Protein AF-A0A9E6AN63-F1 (afdb_monomer_lite)

Structure (mmCIF, N/CA/C/O backbone):
data_AF-A0A9E6AN63-F1
#
_entry.id   AF-A0A9E6AN63-F1
#
loop_
_atom_site.group_PDB
_atom_site.id
_atom_site.type_symbol
_atom_site.label_atom_id
_atom_site.label_alt_id
_atom_site.label_comp_id
_atom_site.label_asym_id
_atom_site.label_entity_id
_atom_site.label_seq_id
_atom_site.pdbx_PDB_ins_code
_atom_site.Cartn_x
_atom_site.Cartn_y
_atom_site.Cartn_z
_atom_site.occupancy
_atom_site.B_iso_or_equiv
_atom_site.auth_seq_id
_atom_site.auth_comp_id
_atom_site.auth_asym_id
_atom_site.auth_atom_id
_atom_site.pdbx_PDB_model_num
ATOM 1 N N . MET A 1 1 ? -11.887 -4.636 29.342 1.00 49.69 1 MET A N 1
ATOM 2 C CA . MET A 1 1 ? -10.965 -3.528 28.993 1.00 49.69 1 MET A CA 1
ATOM 3 C C . MET A 1 1 ? -11.655 -2.222 28.580 1.00 49.69 1 MET A C 1
ATOM 5 O O . MET A 1 1 ? -11.121 -1.184 28.916 1.00 49.69 1 MET A O 1
ATOM 9 N N . ILE A 1 2 ? -12.843 -2.222 27.958 1.00 54.38 2 ILE A N 1
ATOM 10 C CA . ILE A 1 2 ? -13.557 -0.979 27.554 1.00 54.38 2 ILE A CA 1
ATOM 11 C C . ILE A 1 2 ? -14.322 -0.307 28.724 1.00 54.38 2 ILE A C 1
ATOM 13 O O . ILE A 1 2 ? -14.786 0.821 28.634 1.00 54.38 2 ILE A O 1
ATOM 17 N N . LYS A 1 3 ? -14.472 -0.983 29.871 1.00 51.00 3 LYS A N 1
ATOM 18 C CA . LYS A 1 3 ? -15.278 -0.472 30.998 1.00 51.00 3 LYS A CA 1
ATOM 19 C C . LYS A 1 3 ? -14.661 0.732 31.736 1.00 51.00 3 LYS A C 1
ATOM 21 O O . LYS A 1 3 ? -15.394 1.384 32.465 1.00 51.00 3 LYS A O 1
ATOM 26 N N . GLN A 1 4 ? -13.371 1.034 31.545 1.00 54.84 4 GLN A N 1
ATOM 27 C CA . GLN A 1 4 ? -12.677 2.152 32.215 1.00 54.84 4 GLN A CA 1
ATOM 28 C C . GLN A 1 4 ? -12.440 3.381 31.319 1.00 54.84 4 GLN A C 1
ATOM 30 O O . GLN A 1 4 ? -11.740 4.309 31.707 1.00 54.84 4 GLN A O 1
ATOM 35 N N . THR A 1 5 ? -13.008 3.412 30.113 1.00 62.31 5 THR A N 1
ATOM 36 C CA . THR A 1 5 ? -12.849 4.549 29.196 1.00 62.31 5 THR A CA 1
ATOM 37 C C . THR A 1 5 ? -13.930 5.602 29.413 1.00 62.31 5 THR A C 1
ATOM 39 O O . THR A 1 5 ? -15.083 5.260 29.689 1.00 62.31 5 THR A O 1
ATOM 42 N N . THR A 1 6 ? -13.578 6.878 29.240 1.00 71.50 6 THR A N 1
ATOM 43 C CA . THR A 1 6 ? -14.525 8.001 29.318 1.00 71.50 6 THR A CA 1
ATOM 44 C C . THR A 1 6 ? -15.689 7.824 28.338 1.00 71.50 6 THR A C 1
ATOM 46 O O . THR A 1 6 ? -15.593 7.110 27.337 1.00 71.50 6 THR A O 1
ATOM 49 N N . TRP A 1 7 ? -16.817 8.479 28.613 1.00 75.19 7 TRP A N 1
ATOM 50 C CA . TRP A 1 7 ? -18.010 8.410 27.763 1.00 75.19 7 TRP A CA 1
ATOM 51 C C . TRP A 1 7 ? -17.726 8.817 26.301 1.00 75.19 7 TRP A C 1
ATOM 53 O O . TRP A 1 7 ? -18.257 8.192 25.386 1.00 75.19 7 TRP A O 1
ATOM 63 N N . LEU A 1 8 ? -16.813 9.772 26.080 1.00 70.69 8 LEU A N 1
ATOM 64 C CA . LEU A 1 8 ? -16.332 10.186 24.755 1.00 70.69 8 LEU A CA 1
ATOM 65 C C . LEU A 1 8 ? -15.678 9.034 23.981 1.00 70.69 8 LEU A C 1
ATOM 67 O O . LEU A 1 8 ? -16.012 8.782 22.826 1.00 70.69 8 LEU A O 1
ATOM 71 N N . LEU A 1 9 ? -14.781 8.289 24.629 1.00 71.25 9 LEU A N 1
ATOM 72 C CA . LEU A 1 9 ? -14.127 7.120 24.035 1.00 71.25 9 LEU A CA 1
ATOM 73 C C . LEU A 1 9 ? -15.135 6.012 23.709 1.00 71.25 9 LEU A C 1
ATOM 75 O O . LEU A 1 9 ? -15.010 5.350 22.683 1.00 71.25 9 LEU A O 1
ATOM 79 N N . ARG A 1 10 ? -16.166 5.835 24.546 1.00 74.25 10 ARG A N 1
ATOM 80 C CA . ARG A 1 10 ? -17.242 4.859 24.301 1.00 74.25 10 ARG A CA 1
ATOM 81 C C . ARG A 1 10 ? -18.068 5.224 23.066 1.00 74.25 10 ARG A C 1
ATOM 83 O O . ARG A 1 10 ? -18.366 4.332 22.279 1.00 74.25 10 ARG A O 1
ATOM 90 N N . LEU A 1 11 ? -18.373 6.508 22.858 1.00 78.19 11 LEU A N 1
ATOM 91 C CA . LEU A 1 11 ? -19.013 6.987 21.625 1.00 78.19 11 LEU A CA 1
ATOM 92 C C . LEU A 1 11 ? -18.117 6.769 20.398 1.00 78.19 11 LEU A C 1
ATOM 94 O O . LEU A 1 11 ? -18.593 6.298 19.368 1.00 78.19 11 LEU A O 1
ATOM 98 N N . GLY A 1 12 ? -16.813 7.035 20.524 1.00 75.25 12 GLY A N 1
ATOM 99 C CA . GLY A 1 12 ? -15.842 6.766 19.462 1.00 75.25 12 GLY A CA 1
ATOM 100 C C . GLY A 1 12 ? -15.783 5.284 19.072 1.00 75.25 12 GLY A C 1
ATOM 101 O O . GLY A 1 12 ? -15.867 4.951 17.890 1.00 75.25 12 GLY A O 1
ATOM 102 N N . PHE A 1 13 ? -15.702 4.379 20.053 1.00 76.81 13 PHE A N 1
ATOM 103 C CA . PHE A 1 13 ? -15.707 2.934 19.797 1.00 76.81 13 PHE A CA 1
ATOM 104 C C . PHE A 1 13 ? -17.032 2.434 19.228 1.00 76.81 13 PHE A C 1
ATOM 106 O O . PHE A 1 13 ? -17.013 1.598 18.331 1.00 76.81 13 PHE A O 1
ATOM 113 N N . TRP A 1 14 ? -18.163 2.974 19.683 1.00 80.94 14 TRP A N 1
ATOM 114 C CA . TRP A 1 14 ? -19.464 2.676 19.089 1.00 80.94 14 TRP A CA 1
ATOM 115 C C . TRP A 1 14 ? -19.528 3.089 17.609 1.00 80.94 14 TRP A C 1
ATOM 117 O O . TRP A 1 14 ? -20.011 2.324 16.778 1.00 80.94 14 TRP A O 1
ATOM 127 N N . GLY A 1 15 ? -18.978 4.252 17.246 1.00 78.75 15 GLY A N 1
ATOM 128 C CA . GLY A 1 15 ? -18.875 4.678 15.846 1.00 78.75 15 GLY A CA 1
ATOM 129 C C . GLY A 1 15 ? -18.000 3.744 14.999 1.00 78.75 15 GLY A C 1
ATOM 130 O O . GLY A 1 15 ? -18.379 3.374 13.888 1.00 78.75 15 GLY A O 1
ATOM 131 N N . LEU A 1 16 ? -16.861 3.303 15.544 1.00 72.56 16 LEU A N 1
ATOM 132 C CA . LEU A 1 16 ? -15.998 2.292 14.917 1.00 72.56 16 LEU A CA 1
ATOM 133 C C . LEU A 1 16 ? -16.733 0.961 14.713 1.00 72.56 16 LEU A C 1
ATOM 135 O O . LEU A 1 16 ? -16.660 0.385 13.632 1.00 72.56 16 LEU A O 1
ATOM 139 N N . GLU A 1 17 ? -17.477 0.501 15.717 1.00 82.00 17 GLU A N 1
ATOM 140 C CA . GLU A 1 17 ? -18.285 -0.718 15.638 1.00 82.00 17 GLU A CA 1
ATOM 141 C C . GLU A 1 17 ? -19.395 -0.600 14.586 1.00 82.00 17 GLU A C 1
ATOM 143 O O . GLU A 1 17 ? -19.612 -1.537 13.824 1.00 82.00 17 GLU A O 1
ATOM 148 N N . LYS A 1 18 ? -20.050 0.561 14.464 1.00 81.19 18 LYS A N 1
ATOM 149 C CA . LYS A 1 18 ? -21.047 0.799 13.409 1.00 81.19 18 LYS A CA 1
ATOM 150 C C . LYS A 1 18 ? -20.449 0.774 12.006 1.00 81.19 18 LYS A C 1
ATOM 152 O O . LYS A 1 18 ? -21.109 0.293 11.090 1.00 81.19 18 LYS A O 1
ATOM 157 N N . LYS A 1 19 ? -19.225 1.277 11.836 1.00 72.56 19 LYS A N 1
ATOM 158 C CA . LYS A 1 19 ? -18.563 1.353 10.528 1.00 72.56 19 LYS A CA 1
ATOM 159 C C . LYS A 1 19 ? -17.925 0.025 10.105 1.00 72.56 19 LYS A C 1
ATOM 161 O O . LYS A 1 19 ? -18.028 -0.346 8.945 1.00 72.56 19 LYS A O 1
ATOM 166 N N . PHE A 1 20 ? -17.286 -0.690 11.028 1.00 68.88 20 PHE A N 1
ATOM 167 C CA . PHE A 1 20 ? -16.508 -1.903 10.731 1.00 68.88 20 PHE A CA 1
ATOM 168 C C . PHE A 1 20 ? -17.157 -3.204 11.234 1.00 68.88 20 PHE A C 1
ATOM 170 O O . PHE A 1 20 ? -16.593 -4.282 11.066 1.00 68.88 20 PHE A O 1
ATOM 177 N N . GLY A 1 21 ? -18.307 -3.134 11.910 1.00 77.12 21 GLY A N 1
ATOM 178 C CA . GLY A 1 21 ? -18.987 -4.277 12.537 1.00 77.12 21 GLY A CA 1
ATOM 179 C C . GLY A 1 21 ? -18.302 -4.812 13.801 1.00 77.12 21 GLY A C 1
ATOM 180 O O . GLY A 1 21 ? -18.901 -5.583 14.547 1.00 77.12 21 GLY A O 1
ATOM 181 N N . LYS A 1 22 ? -17.047 -4.420 14.053 1.00 76.69 22 LYS A N 1
ATOM 182 C CA . LYS A 1 22 ? -16.257 -4.746 15.245 1.00 76.69 22 LYS A CA 1
ATOM 183 C C . LYS A 1 22 ? -15.321 -3.589 15.575 1.00 76.69 22 LYS A C 1
ATOM 185 O O . LYS A 1 22 ? -14.853 -2.877 14.690 1.00 76.69 22 LYS A O 1
ATOM 190 N N . VAL A 1 23 ? -14.990 -3.439 16.853 1.00 75.00 23 VAL A N 1
ATOM 191 C CA . VAL A 1 23 ? -13.951 -2.498 17.279 1.00 75.00 23 VAL A CA 1
ATOM 192 C C . VAL A 1 23 ? -12.572 -3.089 16.959 1.00 75.00 23 VAL A C 1
ATOM 194 O O . VAL A 1 23 ? -12.250 -4.198 17.390 1.00 75.00 23 VAL A O 1
ATOM 197 N N . LEU A 1 24 ? -11.744 -2.354 16.210 1.00 74.25 24 LEU A N 1
ATOM 198 C CA . LEU A 1 24 ? -10.372 -2.754 15.878 1.00 74.25 24 LEU A CA 1
ATOM 199 C C . LEU A 1 24 ? -9.516 -2.803 17.156 1.00 74.25 24 LEU A C 1
ATOM 201 O O . LEU A 1 24 ? -9.090 -1.780 17.687 1.00 74.25 24 LEU A O 1
ATOM 205 N N . MET A 1 25 ? -9.263 -4.005 17.669 1.00 69.38 25 MET A N 1
ATOM 206 C CA . MET A 1 25 ? -8.648 -4.207 18.988 1.00 69.38 25 MET A CA 1
ATOM 207 C C . MET A 1 25 ? -7.252 -3.579 19.169 1.00 69.38 25 MET A C 1
ATOM 209 O O . MET A 1 25 ? -7.029 -2.973 20.222 1.00 69.38 25 MET A O 1
ATOM 213 N N . PRO A 1 26 ? -6.323 -3.647 18.191 1.00 67.06 26 PRO A N 1
ATOM 214 C CA . PRO A 1 26 ? -5.045 -2.940 18.287 1.00 67.06 26 PRO A CA 1
ATOM 215 C C . PRO A 1 26 ? -5.228 -1.430 18.440 1.00 67.06 26 PRO A C 1
ATOM 217 O O . PRO A 1 26 ? -4.540 -0.809 19.243 1.00 67.06 26 PRO A O 1
ATOM 220 N N . TYR A 1 27 ? -6.223 -0.851 17.764 1.00 65.81 27 TYR A N 1
ATOM 221 C CA . TYR A 1 27 ? -6.548 0.567 17.890 1.00 65.81 27 TYR A CA 1
ATOM 222 C C . TYR A 1 27 ? -7.045 0.906 19.300 1.00 65.81 27 TYR A C 1
ATOM 224 O O . TYR A 1 27 ? -6.541 1.832 19.930 1.00 65.81 27 TYR A O 1
ATOM 232 N N . THR A 1 28 ? -7.965 0.110 19.854 1.00 64.69 28 THR A N 1
ATOM 233 C CA . THR A 1 28 ? -8.431 0.281 21.239 1.00 64.69 28 THR A CA 1
ATOM 234 C C . THR A 1 28 ? -7.289 0.188 22.241 1.00 64.69 28 THR A C 1
ATOM 236 O O . THR A 1 28 ? -7.224 0.999 23.158 1.00 64.69 28 THR A O 1
ATOM 239 N N . ARG A 1 29 ? -6.363 -0.764 22.077 1.00 65.75 29 ARG A N 1
ATOM 240 C CA . ARG A 1 29 ? -5.211 -0.893 22.977 1.00 65.75 29 ARG A CA 1
ATOM 241 C C . ARG A 1 29 ? -4.272 0.306 22.858 1.00 65.75 29 ARG A C 1
ATOM 243 O O . ARG A 1 29 ? -3.888 0.826 23.896 1.00 65.75 29 ARG A O 1
ATOM 250 N N . SER A 1 30 ? -3.952 0.769 21.651 1.00 62.84 30 SER A N 1
ATOM 251 C CA . SER A 1 30 ? -3.087 1.939 21.436 1.00 62.84 30 SER A CA 1
ATOM 252 C C . SER A 1 30 ? -3.694 3.226 22.000 1.00 62.84 30 SER A C 1
ATOM 254 O O . SER A 1 30 ? -3.005 3.996 22.668 1.00 62.84 30 SER A O 1
ATOM 256 N N . VAL A 1 31 ? -5.001 3.429 21.809 1.00 61.66 31 VAL A N 1
ATOM 257 C CA . VAL A 1 31 ? -5.734 4.583 22.349 1.00 61.66 31 VAL A CA 1
ATOM 258 C C . VAL A 1 31 ? -5.838 4.507 23.876 1.00 61.66 31 VAL A C 1
ATOM 260 O O . VAL A 1 31 ? -5.584 5.494 24.556 1.00 61.66 31 VAL A O 1
ATOM 263 N N . CYS A 1 32 ? -6.150 3.336 24.441 1.00 60.69 32 CYS A N 1
ATOM 264 C CA . CYS A 1 32 ? -6.258 3.162 25.892 1.00 60.69 32 CYS A CA 1
ATOM 265 C C . CYS A 1 32 ? -4.899 3.117 26.616 1.00 60.69 32 CYS A C 1
ATOM 267 O O . CYS A 1 32 ? -4.836 3.393 27.810 1.00 60.69 32 CYS A O 1
ATOM 269 N N . ALA A 1 33 ? -3.814 2.747 25.929 1.00 60.88 33 ALA A N 1
ATOM 270 C CA . ALA A 1 33 ? -2.464 2.734 26.496 1.00 60.88 33 ALA A CA 1
ATOM 271 C C . ALA A 1 33 ? -1.839 4.136 26.543 1.00 60.88 33 ALA A C 1
ATOM 273 O O . ALA A 1 33 ? -1.017 4.410 27.410 1.00 60.88 33 ALA A O 1
ATOM 274 N N . THR A 1 34 ? -2.247 5.032 25.642 1.00 54.03 34 THR A N 1
ATOM 275 C CA . THR A 1 34 ? -1.769 6.425 25.590 1.00 54.03 34 THR A CA 1
ATOM 276 C C . THR A 1 34 ? -2.676 7.405 26.344 1.00 54.03 34 THR A C 1
ATOM 278 O O . THR A 1 34 ? -2.274 8.532 26.625 1.00 54.03 34 THR A O 1
ATOM 281 N N . SER A 1 35 ? -3.873 6.975 26.760 1.00 51.91 35 SER A N 1
ATOM 282 C CA . SER A 1 35 ? -4.879 7.811 27.431 1.00 51.91 35 SER A CA 1
ATOM 283 C C . SER A 1 35 ? -4.585 8.190 28.892 1.00 51.91 35 SER A C 1
ATOM 285 O 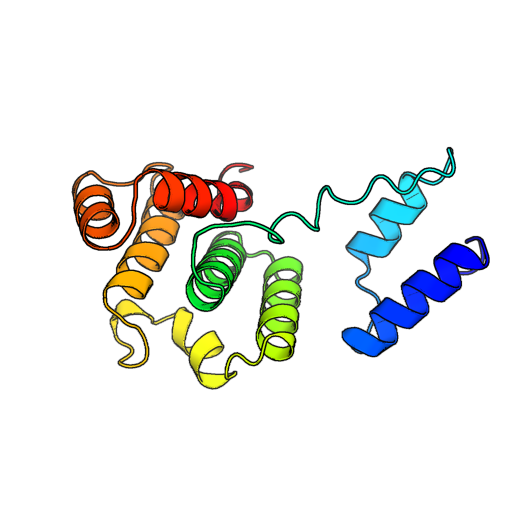O . SER A 1 35 ? -5.475 8.714 29.556 1.00 51.91 35 SER A O 1
ATOM 287 N N . GLY A 1 36 ? -3.361 8.005 29.402 1.00 49.31 36 GLY A N 1
ATOM 288 C CA . GLY A 1 36 ? -2.954 8.569 30.701 1.00 49.31 36 GLY A CA 1
ATOM 289 C C . GLY A 1 36 ? -2.962 10.108 30.742 1.00 49.31 36 GLY A C 1
ATOM 290 O O . GLY A 1 36 ? -3.005 10.686 31.820 1.00 49.31 36 GLY A O 1
ATOM 291 N N . LEU A 1 37 ? -2.968 10.772 29.577 1.00 50.81 37 LEU A N 1
ATOM 292 C CA . LEU A 1 37 ? -2.929 12.237 29.430 1.00 50.81 37 LEU A CA 1
ATOM 293 C C . LEU A 1 37 ? -4.082 12.831 28.598 1.00 50.81 37 LEU A C 1
ATOM 295 O O . LEU A 1 37 ? -4.033 13.997 28.224 1.00 50.81 37 LEU A O 1
ATOM 299 N N . GLY A 1 38 ? -5.133 12.058 28.300 1.00 45.91 38 GLY A N 1
ATOM 300 C CA . GLY A 1 38 ? -6.392 12.600 27.760 1.00 45.91 38 GLY A CA 1
ATOM 301 C C . GLY A 1 38 ? -6.350 13.251 26.367 1.00 45.91 38 GLY A C 1
ATOM 302 O O . GLY A 1 38 ? -7.383 13.728 25.907 1.00 45.91 38 GLY A O 1
ATOM 303 N N . LEU A 1 39 ? -5.215 13.248 25.664 1.00 50.81 39 LEU A N 1
ATOM 304 C CA . LEU A 1 39 ? -5.121 13.752 24.294 1.00 50.81 39 LEU A CA 1
ATOM 305 C C . LEU A 1 39 ? -5.228 12.591 23.296 1.00 50.81 39 LEU A C 1
ATOM 307 O O . LEU A 1 39 ? -4.387 11.687 23.329 1.00 50.81 39 LEU A O 1
ATOM 311 N N . PRO A 1 40 ? -6.217 12.591 22.383 1.00 45.31 40 PRO A N 1
ATOM 312 C CA . PRO A 1 40 ? -6.238 11.652 21.276 1.00 45.31 40 PRO A CA 1
ATOM 313 C C . PRO A 1 40 ? -5.079 12.005 20.348 1.00 45.31 40 PRO A C 1
ATOM 315 O O . PRO A 1 40 ? -5.182 12.883 19.497 1.00 45.31 40 PRO A O 1
ATOM 318 N N . ARG A 1 41 ? -3.945 11.320 20.493 1.00 45.00 41 ARG A N 1
ATOM 319 C CA . ARG A 1 41 ? -2.878 11.390 19.497 1.00 45.00 41 ARG A CA 1
ATOM 320 C C . ARG A 1 41 ? -3.247 10.485 18.318 1.00 45.00 41 ARG A C 1
ATOM 322 O O . ARG A 1 41 ? -2.612 9.471 18.061 1.00 45.00 41 ARG A O 1
ATOM 329 N N . ALA A 1 42 ? -4.321 10.840 17.624 1.00 41.44 42 ALA A N 1
ATOM 330 C CA . ALA A 1 42 ? -4.626 10.345 16.291 1.00 41.44 42 ALA A CA 1
ATOM 331 C C . ALA A 1 42 ? -4.918 11.576 15.424 1.00 41.44 42 ALA A C 1
ATOM 333 O O . ALA A 1 42 ? -5.873 12.301 15.694 1.00 41.44 42 ALA A O 1
ATOM 334 N N . PRO A 1 43 ? -4.033 11.841 14.451 1.00 41.56 43 PRO A N 1
ATOM 335 C CA . PRO A 1 43 ? -3.982 10.957 13.299 1.00 41.56 43 PRO A CA 1
ATOM 336 C C . PRO A 1 43 ? -2.545 10.544 12.965 1.00 41.56 43 PRO A C 1
ATOM 338 O O . PRO A 1 43 ? -1.932 11.095 12.062 1.00 41.56 43 PRO A O 1
ATOM 341 N N . LEU A 1 44 ? -2.001 9.540 13.657 1.00 44.75 44 LEU A N 1
ATOM 342 C CA . LEU A 1 44 ? -0.849 8.803 13.110 1.00 44.75 44 LEU A CA 1
ATOM 343 C C . LEU A 1 44 ? -1.282 7.550 12.326 1.00 44.75 44 LEU A C 1
ATOM 345 O O . LEU A 1 44 ? -0.465 6.910 11.682 1.00 44.75 44 LEU A O 1
ATOM 349 N N . LEU A 1 45 ? -2.579 7.222 12.339 1.00 45.12 45 LEU A N 1
ATOM 350 C CA . LEU A 1 45 ? -3.175 6.122 11.567 1.00 45.12 45 LEU A CA 1
ATOM 351 C C . LEU A 1 45 ? -4.380 6.578 10.727 1.00 45.12 45 LEU A C 1
ATOM 353 O O . LEU A 1 45 ? -5.224 5.776 10.345 1.00 45.12 45 LEU A O 1
ATOM 357 N N . TRP A 1 46 ? -4.474 7.878 10.442 1.00 46.97 46 TRP A N 1
ATOM 358 C CA . TRP A 1 46 ? -5.454 8.414 9.498 1.00 46.97 46 TRP A CA 1
ATOM 359 C C . TRP A 1 46 ? -4.805 9.520 8.662 1.00 46.97 46 TRP A C 1
ATOM 361 O O . TRP A 1 46 ? -5.101 10.702 8.806 1.00 46.97 46 TRP A O 1
ATOM 371 N N . GLY A 1 47 ? -3.848 9.119 7.830 1.00 44.28 47 GLY A N 1
ATOM 372 C CA . GLY A 1 47 ? -3.014 10.005 7.019 1.00 44.28 47 GLY A CA 1
ATOM 373 C C . GLY A 1 47 ? -3.060 9.653 5.537 1.00 44.28 47 GLY A C 1
ATOM 374 O O . GLY A 1 47 ? -2.018 9.543 4.912 1.00 44.28 47 GLY A O 1
ATOM 375 N N . ALA A 1 48 ? -4.254 9.448 4.977 1.00 50.00 48 ALA A N 1
ATOM 376 C CA . ALA A 1 48 ? -4.454 9.357 3.527 1.00 50.00 48 ALA A CA 1
ATOM 377 C C . ALA A 1 48 ? -5.508 10.363 3.025 1.00 50.00 48 ALA A C 1
ATOM 379 O O . ALA A 1 48 ? -6.046 10.216 1.929 1.00 50.00 48 ALA A O 1
ATOM 380 N N . GLN A 1 49 ? -5.843 11.390 3.816 1.00 53.16 49 GLN A N 1
ATOM 381 C CA . GLN A 1 49 ? -6.886 12.349 3.429 1.00 53.16 49 GLN A CA 1
ATOM 382 C C . GLN A 1 49 ? -6.432 13.356 2.350 1.00 53.16 49 GLN A C 1
ATOM 384 O O . GLN A 1 49 ? -7.267 14.098 1.846 1.00 53.16 49 GLN A O 1
ATOM 389 N N . SER A 1 50 ? -5.161 13.350 1.928 1.00 64.50 50 SER A N 1
ATOM 390 C CA . SER A 1 50 ? -4.679 14.224 0.846 1.00 64.50 50 SER A CA 1
ATOM 391 C C . SER A 1 50 ? -3.502 13.639 0.052 1.00 64.50 50 SER A C 1
ATOM 393 O O . SER A 1 50 ? -2.534 14.348 -0.206 1.00 64.50 50 SER A O 1
ATOM 395 N N . LEU A 1 51 ? -3.544 12.348 -0.296 1.00 82.31 51 LEU A N 1
ATOM 396 C CA . LEU A 1 51 ? -2.577 11.813 -1.266 1.00 82.31 51 LEU A CA 1
ATOM 397 C C . LEU A 1 51 ? -3.064 12.094 -2.688 1.00 82.31 51 LEU A C 1
ATOM 399 O O . LEU A 1 51 ? -4.256 11.963 -2.970 1.00 82.31 51 LEU A O 1
ATOM 403 N N . SER A 1 52 ? -2.138 12.445 -3.572 1.00 89.94 52 SER A N 1
ATOM 404 C CA . SER A 1 52 ? -2.389 12.648 -5.002 1.00 89.94 52 SER A CA 1
ATOM 405 C C . SER A 1 52 ? -2.592 11.337 -5.776 1.00 89.94 52 SER A C 1
ATOM 407 O O . SER A 1 52 ? -3.142 11.338 -6.880 1.00 89.94 52 SER A O 1
ATOM 409 N N . VAL A 1 53 ? -2.162 10.205 -5.212 1.00 91.69 53 VAL A N 1
ATOM 410 C CA . VAL A 1 53 ? -2.416 8.866 -5.763 1.00 91.69 53 VAL A CA 1
ATOM 411 C C . VAL A 1 53 ? -3.915 8.511 -5.679 1.00 91.69 53 VAL A C 1
ATOM 413 O O . VAL A 1 53 ? -4.514 8.640 -4.606 1.00 91.69 53 VAL A O 1
ATOM 416 N N . PRO A 1 54 ? -4.529 7.978 -6.758 1.00 90.94 54 PRO A N 1
ATOM 417 C CA . PRO A 1 54 ? -5.926 7.539 -6.750 1.00 90.94 54 PRO A CA 1
ATOM 418 C C . PRO A 1 54 ? -6.234 6.498 -5.665 1.00 90.94 54 PRO A C 1
ATOM 420 O O . PRO A 1 54 ? -5.455 5.568 -5.446 1.00 90.94 54 PRO A O 1
ATOM 423 N N . SER A 1 55 ? -7.413 6.594 -5.038 1.00 87.44 55 SER A N 1
ATOM 424 C CA . SER A 1 55 ? -7.826 5.717 -3.927 1.00 87.44 55 SER A CA 1
ATOM 425 C C . SER A 1 55 ? -7.685 4.226 -4.229 1.00 87.44 55 SER A C 1
ATOM 427 O O . SER A 1 55 ? -7.142 3.498 -3.401 1.00 87.44 55 SER A O 1
ATOM 429 N N . GLY A 1 56 ? -8.073 3.798 -5.434 1.00 88.75 56 GLY A N 1
ATOM 430 C CA . GLY A 1 56 ? -7.964 2.403 -5.856 1.00 88.75 56 GLY A CA 1
ATOM 431 C C . GLY A 1 56 ? -6.534 1.866 -5.837 1.00 88.75 56 GLY A C 1
ATOM 432 O O . GLY A 1 56 ? -6.313 0.757 -5.361 1.00 88.75 56 GLY A O 1
ATOM 433 N N . VAL A 1 57 ? -5.552 2.659 -6.275 1.00 92.31 57 VAL A N 1
ATOM 434 C CA . VAL A 1 57 ? -4.139 2.245 -6.266 1.00 92.31 57 VAL A CA 1
ATOM 435 C C . VAL A 1 57 ? -3.617 2.164 -4.833 1.00 92.31 57 VAL A C 1
ATOM 437 O O . VAL A 1 57 ? -2.956 1.191 -4.479 1.00 92.31 57 VAL A O 1
ATOM 440 N N . ARG A 1 58 ? -3.956 3.148 -3.987 1.00 91.12 58 ARG A N 1
ATOM 441 C CA . ARG A 1 58 ? -3.517 3.185 -2.579 1.00 91.12 58 ARG A CA 1
ATOM 442 C C . ARG A 1 58 ? -3.962 1.942 -1.821 1.00 91.12 58 ARG A C 1
ATOM 444 O O . ARG A 1 58 ? -3.139 1.266 -1.216 1.00 91.12 58 ARG A O 1
ATOM 451 N N . VAL A 1 59 ? -5.246 1.609 -1.931 1.00 90.31 59 VAL A N 1
ATOM 452 C CA . VAL A 1 59 ? -5.842 0.440 -1.277 1.00 90.31 59 VAL A CA 1
ATOM 453 C C . VAL A 1 59 ? -5.162 -0.857 -1.723 1.00 90.31 59 VAL A C 1
ATOM 455 O O . VAL A 1 59 ? -4.881 -1.724 -0.897 1.00 90.31 59 VAL A O 1
ATOM 458 N N . LEU A 1 60 ? -4.864 -0.997 -3.019 1.00 93.00 60 LEU A N 1
ATOM 459 C CA . LEU A 1 60 ? -4.171 -2.174 -3.547 1.00 93.00 60 LEU A CA 1
ATOM 460 C C . LEU A 1 60 ? -2.743 -2.296 -3.000 1.00 93.00 60 LEU A C 1
ATOM 462 O O . LEU A 1 60 ? -2.329 -3.391 -2.620 1.00 93.00 60 LEU A O 1
ATOM 466 N N . VAL A 1 61 ? -2.011 -1.183 -2.928 1.00 93.56 61 VAL A N 1
ATOM 467 C CA . VAL A 1 61 ? -0.637 -1.136 -2.407 1.00 93.56 61 VAL A CA 1
ATOM 468 C C . VAL A 1 61 ? -0.590 -1.455 -0.918 1.00 93.56 61 VAL A C 1
ATOM 470 O O . VAL A 1 61 ? 0.185 -2.318 -0.514 1.00 93.56 61 VAL A O 1
ATOM 473 N N . GLU A 1 62 ? -1.450 -0.835 -0.111 1.00 90.75 62 GLU A N 1
ATOM 474 C CA . GLU A 1 62 ? -1.539 -1.099 1.330 1.00 90.75 62 GLU A CA 1
ATOM 475 C C . GLU A 1 62 ? -1.915 -2.559 1.628 1.00 90.75 62 GLU A C 1
ATOM 477 O O . GLU A 1 62 ? -1.319 -3.207 2.497 1.00 90.75 62 GLU A O 1
ATOM 482 N N . LEU A 1 63 ? -2.877 -3.107 0.875 1.00 92.00 63 LEU A N 1
ATOM 483 C CA . LEU A 1 63 ? -3.294 -4.501 1.001 1.00 92.00 63 LEU A CA 1
ATOM 484 C C . LEU A 1 63 ? -2.153 -5.456 0.625 1.00 92.00 63 LEU A C 1
ATOM 486 O O . LEU A 1 63 ? -1.861 -6.391 1.373 1.00 92.00 63 LEU A O 1
ATOM 490 N N . ARG A 1 64 ? -1.467 -5.210 -0.499 1.00 93.69 64 ARG A N 1
ATOM 491 C CA . ARG A 1 64 ? -0.337 -6.041 -0.939 1.00 93.69 64 ARG A CA 1
ATOM 492 C C . ARG A 1 64 ? 0.830 -5.963 0.039 1.00 93.69 64 ARG A C 1
ATOM 494 O O . ARG A 1 64 ? 1.383 -7.004 0.387 1.00 93.69 64 ARG A O 1
ATOM 501 N N . ALA A 1 65 ? 1.163 -4.770 0.528 1.00 92.25 65 ALA A N 1
ATOM 502 C CA . ALA A 1 65 ? 2.204 -4.573 1.531 1.00 92.25 65 ALA A CA 1
ATOM 503 C C . ALA A 1 65 ? 1.872 -5.335 2.822 1.00 92.25 65 ALA A C 1
ATOM 505 O O . ALA A 1 65 ? 2.707 -6.067 3.349 1.00 92.25 65 ALA A O 1
ATOM 506 N N . SER A 1 66 ? 0.621 -5.268 3.281 1.00 91.88 66 SER A N 1
ATOM 507 C CA . SER A 1 66 ? 0.156 -6.012 4.459 1.00 91.88 66 SER A CA 1
ATOM 508 C C . SER A 1 66 ? 0.288 -7.528 4.300 1.00 91.88 66 SER A C 1
ATOM 510 O O . SER A 1 66 ? 0.736 -8.206 5.228 1.00 91.88 66 SER A O 1
ATOM 512 N N . ARG A 1 67 ? -0.052 -8.058 3.117 1.00 91.44 67 ARG A N 1
ATOM 513 C CA . ARG A 1 67 ? 0.094 -9.486 2.794 1.00 91.44 67 ARG A CA 1
ATOM 514 C C . ARG A 1 67 ? 1.552 -9.916 2.717 1.00 91.44 67 ARG A C 1
ATOM 516 O O . ARG A 1 67 ? 1.916 -10.940 3.290 1.00 91.44 67 ARG A O 1
ATOM 523 N N . ARG A 1 68 ? 2.407 -9.117 2.073 1.00 92.69 68 ARG A N 1
ATOM 524 C CA . ARG A 1 68 ? 3.858 -9.356 2.018 1.00 92.69 68 ARG A CA 1
ATOM 525 C C . ARG A 1 68 ? 4.490 -9.345 3.414 1.00 92.69 68 ARG A C 1
ATOM 527 O O . ARG A 1 68 ? 5.309 -10.211 3.704 1.00 92.69 68 ARG A O 1
ATOM 534 N N . ASN A 1 69 ? 4.024 -8.465 4.300 1.00 89.44 69 ASN A N 1
ATOM 535 C CA . ASN A 1 69 ? 4.424 -8.435 5.709 1.00 89.44 69 ASN A CA 1
ATOM 536 C C . ASN A 1 69 ? 3.764 -9.537 6.570 1.00 89.44 69 ASN A C 1
ATOM 538 O O . ASN A 1 69 ? 4.054 -9.664 7.756 1.00 89.44 69 ASN A O 1
ATOM 542 N N . ARG A 1 70 ? 2.841 -10.334 6.007 1.00 90.94 70 ARG A N 1
ATOM 543 C CA . ARG A 1 70 ? 2.078 -11.385 6.709 1.00 90.94 70 ARG A CA 1
ATOM 544 C C . ARG A 1 70 ? 1.327 -10.878 7.952 1.00 90.94 70 ARG A C 1
ATOM 546 O O . ARG A 1 70 ? 1.110 -11.619 8.911 1.00 90.94 70 ARG A O 1
ATOM 553 N N . CYS A 1 71 ? 0.892 -9.617 7.938 1.00 89.56 71 CYS A N 1
ATOM 554 C CA . CYS A 1 71 ? 0.114 -9.028 9.024 1.00 89.56 71 CYS A CA 1
ATOM 555 C C . CYS A 1 71 ? -1.386 -9.292 8.811 1.00 89.56 71 CYS A C 1
ATOM 557 O O . CYS A 1 71 ? -2.075 -8.490 8.182 1.00 89.56 71 CYS A O 1
ATOM 559 N N . ALA A 1 72 ? -1.915 -10.379 9.387 1.00 88.81 72 ALA A N 1
ATOM 560 C CA . ALA A 1 72 ? -3.332 -10.755 9.249 1.00 88.81 72 ALA A CA 1
ATOM 561 C C . ALA A 1 72 ? -4.306 -9.661 9.731 1.00 88.81 72 ALA A C 1
ATOM 563 O O . ALA A 1 72 ? -5.383 -9.473 9.166 1.00 88.81 72 ALA A O 1
ATOM 564 N N . PHE A 1 73 ? -3.922 -8.906 10.767 1.00 85.75 73 PHE A N 1
ATOM 565 C CA . PHE A 1 73 ? -4.707 -7.760 11.223 1.00 85.75 73 PHE A CA 1
ATOM 566 C C . PHE A 1 73 ? -4.740 -6.637 10.180 1.00 85.75 73 PHE A C 1
ATOM 568 O O . PHE A 1 73 ? -5.814 -6.128 9.871 1.00 85.75 73 PHE A O 1
ATOM 575 N N . CYS A 1 74 ? -3.574 -6.260 9.649 1.00 86.88 74 CYS A N 1
ATOM 576 C CA . CYS A 1 74 ? -3.436 -5.179 8.679 1.00 86.88 74 CYS A CA 1
ATOM 577 C C . CYS A 1 74 ? -4.186 -5.533 7.393 1.00 86.88 74 CYS A C 1
ATOM 579 O O . CYS A 1 74 ? -4.980 -4.735 6.910 1.00 86.88 74 CYS A O 1
ATOM 581 N N . GLU A 1 75 ? -4.018 -6.763 6.901 1.00 89.00 75 GLU A N 1
ATOM 582 C CA . GLU A 1 75 ? -4.753 -7.266 5.743 1.00 89.00 75 GLU A CA 1
ATOM 583 C C . GLU A 1 75 ? -6.268 -7.146 5.945 1.00 89.00 75 GLU A C 1
ATOM 585 O O . GLU A 1 75 ? -6.951 -6.549 5.115 1.00 89.00 75 GLU A O 1
ATOM 590 N N . GLY A 1 76 ? -6.793 -7.648 7.070 1.00 87.19 76 GLY A N 1
ATOM 591 C CA . GLY A 1 76 ? -8.220 -7.556 7.374 1.00 87.19 76 GLY A CA 1
ATOM 592 C C . GLY A 1 76 ? -8.715 -6.112 7.508 1.00 87.19 76 GLY A C 1
ATOM 593 O O . GLY A 1 76 ? -9.810 -5.791 7.049 1.00 87.19 76 GLY A O 1
ATOM 594 N N . ALA A 1 77 ? -7.909 -5.225 8.097 1.00 85.19 77 ALA A N 1
ATOM 595 C CA . ALA A 1 77 ? -8.246 -3.814 8.245 1.00 85.19 77 ALA A CA 1
ATOM 596 C C . ALA A 1 77 ? -8.281 -3.083 6.891 1.00 85.19 77 ALA A C 1
ATOM 598 O O . ALA A 1 77 ? -9.284 -2.439 6.587 1.00 85.19 77 ALA A O 1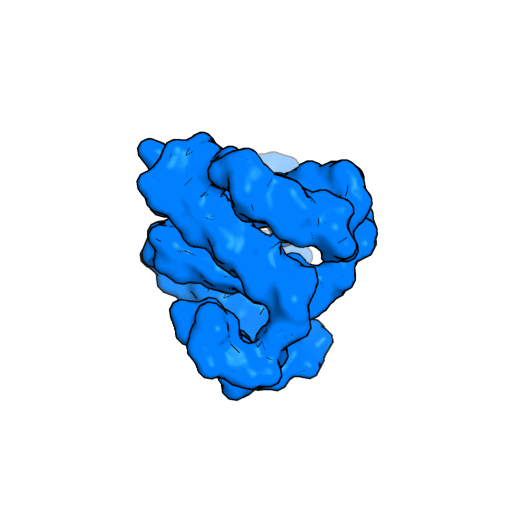
ATOM 599 N N . HIS A 1 78 ? -7.243 -3.219 6.059 1.00 87.31 78 HIS A N 1
ATOM 600 C CA . HIS A 1 78 ? -7.200 -2.605 4.727 1.00 87.31 78 HIS A CA 1
ATOM 601 C C . HIS A 1 78 ? -8.271 -3.188 3.800 1.00 87.31 78 HIS A C 1
ATOM 603 O O . HIS A 1 78 ? -8.891 -2.441 3.048 1.00 87.31 78 HIS A O 1
ATOM 609 N N . HIS A 1 79 ? -8.567 -4.490 3.893 1.00 89.00 79 HIS A N 1
ATOM 610 C CA . HIS A 1 79 ? -9.670 -5.107 3.149 1.00 89.00 79 HIS A CA 1
ATOM 611 C C . HIS A 1 79 ? -11.032 -4.535 3.565 1.00 89.00 79 HIS A C 1
ATOM 613 O O . HIS A 1 79 ? -11.823 -4.147 2.709 1.00 89.00 79 HIS A O 1
ATOM 619 N N . ALA A 1 80 ? -11.288 -4.384 4.867 1.00 85.50 80 ALA A N 1
ATOM 620 C CA . ALA A 1 80 ? -12.528 -3.779 5.349 1.00 85.50 80 ALA A CA 1
ATOM 621 C C . ALA A 1 80 ? -12.671 -2.310 4.913 1.00 85.50 80 ALA A C 1
ATOM 623 O O . ALA A 1 80 ? -13.752 -1.902 4.490 1.00 85.50 80 ALA A O 1
ATOM 624 N N . VAL A 1 81 ? -11.589 -1.524 4.972 1.00 83.38 81 VAL A N 1
ATOM 625 C CA . VAL A 1 81 ? -11.573 -0.139 4.465 1.00 83.38 81 VAL A CA 1
ATOM 626 C C . VAL A 1 81 ? -11.862 -0.107 2.964 1.00 83.38 81 VAL A C 1
ATOM 628 O O . VAL A 1 81 ? -12.715 0.659 2.531 1.00 83.38 81 VAL A O 1
ATOM 631 N N . ALA A 1 82 ? -11.240 -0.992 2.184 1.00 87.00 82 ALA A N 1
ATOM 632 C CA . ALA A 1 82 ? -11.454 -1.083 0.744 1.00 87.00 82 ALA A CA 1
ATOM 633 C C . ALA A 1 82 ? -12.926 -1.312 0.369 1.00 87.00 82 ALA A C 1
ATOM 635 O O . ALA A 1 82 ? -13.439 -0.690 -0.561 1.00 87.00 82 ALA A O 1
ATOM 636 N N . LEU A 1 83 ? -13.610 -2.200 1.098 1.00 87.62 83 LEU A N 1
ATOM 637 C CA . LEU A 1 83 ? -15.032 -2.474 0.886 1.00 87.62 83 LEU A CA 1
ATOM 638 C C . LEU A 1 83 ? -15.904 -1.262 1.232 1.00 87.62 83 LEU A C 1
ATOM 640 O O . LEU A 1 83 ? -16.858 -0.972 0.513 1.00 87.62 83 LEU A O 1
ATOM 644 N N . LEU A 1 84 ? -15.571 -0.545 2.309 1.00 83.06 84 LEU A N 1
ATOM 645 C CA . LEU A 1 84 ? -16.278 0.673 2.713 1.00 83.06 84 LEU A CA 1
ATOM 646 C C . LEU A 1 84 ? -16.095 1.818 1.708 1.00 83.06 84 LEU A C 1
ATOM 648 O O . LEU A 1 84 ? -17.018 2.607 1.525 1.00 83.06 84 LEU A O 1
ATOM 652 N N . ASP A 1 85 ? -14.949 1.864 1.029 1.00 81.06 85 ASP A N 1
ATOM 653 C CA . ASP A 1 85 ? -14.652 2.818 -0.046 1.00 81.06 85 ASP A CA 1
ATOM 654 C C . ASP A 1 85 ? -15.253 2.396 -1.408 1.00 81.06 85 ASP A C 1
ATOM 656 O O . ASP A 1 85 ? -15.066 3.075 -2.418 1.00 81.06 85 ASP A O 1
ATOM 660 N N . GLY A 1 86 ? -16.007 1.289 -1.454 1.00 85.00 86 GLY A N 1
ATOM 661 C CA . GLY A 1 86 ? -16.738 0.836 -2.641 1.00 85.00 86 GLY A CA 1
ATOM 662 C C . GLY A 1 86 ? -15.926 -0.025 -3.614 1.00 85.00 86 GLY A C 1
ATOM 663 O O . GLY A 1 86 ? -16.372 -0.274 -4.736 1.00 85.00 86 GLY A O 1
ATOM 664 N N . HIS A 1 87 ? -14.747 -0.514 -3.220 1.00 85.69 87 HIS A N 1
ATOM 665 C CA . HIS A 1 87 ? -13.971 -1.433 -4.051 1.00 85.69 87 HIS A CA 1
ATOM 666 C C . HIS A 1 87 ? -14.557 -2.853 -4.019 1.00 85.69 87 HIS A C 1
ATOM 668 O O . HIS A 1 87 ? -14.899 -3.395 -2.970 1.00 85.69 87 HIS A O 1
ATOM 674 N N . ALA A 1 88 ? -14.653 -3.495 -5.186 1.00 83.44 88 ALA A N 1
ATOM 675 C CA . ALA A 1 88 ? -15.256 -4.820 -5.311 1.00 83.44 88 ALA A CA 1
ATOM 676 C C . ALA A 1 88 ? -14.376 -5.933 -4.706 1.00 83.44 88 ALA A C 1
ATOM 678 O O . ALA A 1 88 ? -13.202 -6.065 -5.053 1.00 83.44 88 ALA A O 1
ATOM 679 N N . ASN A 1 89 ? -14.969 -6.809 -3.886 1.00 79.12 89 ASN A N 1
ATOM 680 C CA . ASN A 1 89 ? -14.259 -7.913 -3.223 1.00 79.12 89 ASN A CA 1
ATOM 681 C C . ASN A 1 89 ? -13.480 -8.843 -4.188 1.00 79.12 89 ASN A C 1
ATOM 683 O O . ASN A 1 89 ? -12.305 -9.102 -3.928 1.00 79.12 89 ASN A O 1
ATOM 687 N N . PRO A 1 90 ? -14.030 -9.280 -5.345 1.00 80.81 90 PRO A N 1
ATOM 688 C CA . PRO A 1 90 ? -13.288 -10.145 -6.270 1.00 80.81 90 PRO A CA 1
ATOM 689 C C . PRO A 1 90 ? -11.974 -9.528 -6.768 1.00 80.81 90 PRO A C 1
ATOM 691 O O . PRO A 1 90 ? -10.992 -10.236 -6.975 1.00 80.81 90 PRO A O 1
ATOM 694 N N . ARG A 1 91 ? -11.9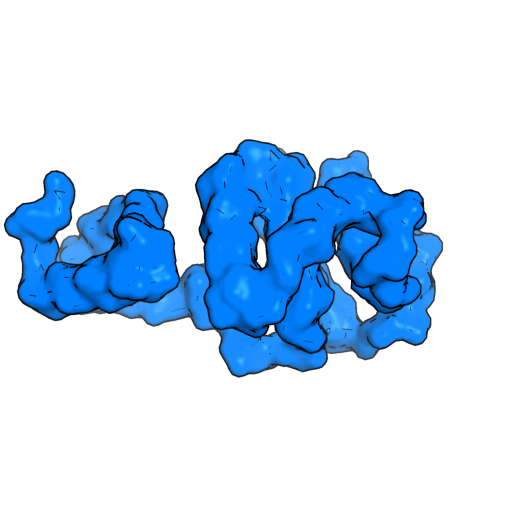29 -8.197 -6.905 1.00 85.06 91 ARG A N 1
ATOM 695 C CA . ARG A 1 91 ? -10.726 -7.455 -7.298 1.00 85.06 91 ARG A CA 1
ATOM 696 C C . ARG A 1 91 ? -9.659 -7.475 -6.200 1.00 85.06 91 ARG A C 1
ATOM 698 O O . ARG A 1 91 ? -8.483 -7.643 -6.501 1.00 85.06 91 ARG A O 1
ATOM 705 N N . LEU A 1 92 ? -10.069 -7.343 -4.937 1.00 86.38 92 LEU A N 1
ATOM 706 C CA . LEU A 1 92 ? -9.180 -7.381 -3.767 1.00 86.38 92 LEU A CA 1
ATOM 707 C C . LEU A 1 92 ? -8.623 -8.785 -3.496 1.00 86.38 92 LEU A C 1
ATOM 709 O O . LEU A 1 92 ? -7.521 -8.932 -2.974 1.00 86.38 92 LEU A O 1
ATOM 713 N N . VAL A 1 93 ? -9.374 -9.830 -3.845 1.00 85.44 93 VAL A N 1
ATOM 714 C CA . VAL A 1 93 ? -8.888 -11.217 -3.788 1.00 85.44 93 VAL A CA 1
ATOM 715 C C . VAL A 1 93 ? -7.909 -11.484 -4.932 1.00 85.44 93 VAL A C 1
ATOM 717 O O . VAL A 1 93 ? -6.848 -12.063 -4.722 1.00 85.44 93 VAL A O 1
ATOM 720 N N . ALA A 1 94 ? -8.214 -11.002 -6.140 1.00 86.50 94 ALA A N 1
ATOM 721 C CA . ALA A 1 94 ? -7.357 -11.194 -7.308 1.00 86.50 94 ALA A CA 1
ATOM 722 C C . ALA A 1 94 ? -5.997 -10.476 -7.216 1.00 86.50 94 ALA A C 1
ATOM 724 O O . ALA A 1 94 ? -5.111 -10.776 -8.015 1.00 86.50 94 ALA A O 1
ATOM 725 N N . SER A 1 95 ? -5.811 -9.545 -6.271 1.00 86.44 95 SER A N 1
ATOM 726 C CA . SER A 1 95 ? -4.567 -8.775 -6.145 1.00 86.44 95 SER A CA 1
ATOM 727 C C . SER A 1 95 ? -3.362 -9.610 -5.719 1.00 86.44 95 SER A C 1
ATOM 729 O O . SER A 1 95 ? -2.239 -9.152 -5.896 1.00 86.44 95 SER A O 1
ATOM 731 N N . ASP A 1 96 ? -3.546 -10.842 -5.233 1.00 85.88 96 ASP A N 1
ATOM 732 C CA . ASP A 1 96 ? -2.414 -11.748 -4.997 1.00 85.88 96 ASP A CA 1
ATOM 733 C C . ASP A 1 96 ? -1.793 -12.285 -6.279 1.00 85.88 96 ASP A C 1
ATOM 735 O O . ASP A 1 96 ? -0.581 -12.488 -6.337 1.00 85.88 96 ASP A O 1
ATOM 739 N N . ASN A 1 97 ? -2.624 -12.430 -7.309 1.00 88.94 97 ASN A N 1
ATOM 740 C CA . ASN A 1 97 ? -2.257 -12.903 -8.636 1.00 88.94 97 ASN A CA 1
ATOM 741 C C . ASN A 1 97 ? -2.368 -11.755 -9.649 1.00 88.94 97 ASN A C 1
ATOM 743 O O . ASN A 1 97 ? -2.844 -11.942 -10.771 1.00 88.94 97 ASN A O 1
ATOM 747 N N . TYR A 1 98 ? -1.983 -10.540 -9.243 1.00 91.25 98 TYR A N 1
ATOM 748 C CA . TYR A 1 98 ? -2.159 -9.344 -10.067 1.00 91.25 98 TYR A CA 1
ATOM 749 C C . TYR A 1 98 ? -1.449 -9.433 -11.418 1.00 91.25 98 TYR A C 1
ATOM 751 O O . TYR A 1 98 ? -1.923 -8.839 -12.380 1.00 91.25 98 TYR A O 1
ATOM 759 N N . ASP A 1 99 ? -0.352 -10.186 -11.502 1.00 87.44 99 ASP A N 1
ATOM 760 C CA . ASP A 1 99 ? 0.425 -10.357 -12.728 1.00 87.44 99 ASP A CA 1
ATOM 761 C C . ASP A 1 99 ? -0.381 -11.087 -13.818 1.00 87.44 99 ASP A C 1
ATOM 763 O O . ASP A 1 99 ? -0.459 -10.631 -14.956 1.00 87.44 99 ASP A O 1
ATOM 767 N N . SER A 1 100 ? -1.108 -12.149 -13.452 1.00 86.56 100 SER A N 1
ATOM 768 C CA . SER A 1 100 ? -1.910 -12.960 -14.382 1.00 86.56 100 SER A CA 1
ATOM 769 C C . SER A 1 100 ? -3.379 -12.531 -14.492 1.00 86.56 100 SER A C 1
ATOM 771 O O . SER A 1 100 ? -4.097 -12.952 -15.400 1.00 86.56 100 SER A O 1
ATOM 773 N N . SER A 1 101 ? -3.858 -11.685 -13.581 1.00 87.69 101 SER A N 1
ATOM 774 C CA . SER A 1 101 ? -5.249 -11.229 -13.550 1.00 87.69 101 SER A CA 1
ATOM 775 C C . SER A 1 101 ? -5.525 -10.153 -14.599 1.00 87.69 101 SER A C 1
ATOM 777 O O . SER A 1 101 ? -4.771 -9.198 -14.728 1.00 87.69 101 SER A O 1
ATOM 779 N N . ARG A 1 102 ? -6.660 -10.212 -15.304 1.00 85.06 102 ARG A N 1
ATOM 780 C CA . ARG A 1 102 ? -7.100 -9.148 -16.236 1.00 85.06 102 ARG A CA 1
ATOM 781 C C . ARG A 1 102 ? -7.717 -7.918 -15.553 1.00 85.06 102 ARG A C 1
ATOM 783 O O . ARG A 1 102 ? -8.102 -6.982 -16.235 1.00 85.06 102 ARG A O 1
ATOM 790 N N . HIS A 1 103 ? -7.856 -7.932 -14.227 1.00 85.12 103 HIS A N 1
ATOM 791 C CA . HIS A 1 103 ? -8.594 -6.909 -13.471 1.00 85.12 103 HIS A CA 1
ATOM 792 C C . HIS A 1 103 ? -7.777 -5.660 -13.106 1.00 85.12 103 HIS A C 1
ATOM 794 O O . HIS A 1 103 ? -8.306 -4.786 -12.419 1.00 85.12 103 HIS A O 1
ATOM 800 N N . PHE A 1 104 ? -6.505 -5.602 -13.508 1.00 90.88 104 PHE A N 1
ATOM 801 C CA . PHE A 1 104 ? -5.582 -4.537 -13.123 1.00 90.88 104 PHE A CA 1
ATOM 802 C C . PHE A 1 104 ? -5.074 -3.770 -14.334 1.00 90.88 104 PHE A C 1
ATOM 804 O O . PHE A 1 104 ? -4.603 -4.361 -15.310 1.00 90.88 104 PHE A O 1
ATOM 811 N N . GLU A 1 105 ? -5.111 -2.451 -14.234 1.00 92.75 105 GLU A N 1
ATOM 812 C CA . GLU A 1 105 ? -4.513 -1.581 -15.239 1.00 92.75 105 GLU A CA 1
ATOM 813 C C . GLU A 1 105 ? -2.976 -1.644 -15.176 1.00 92.75 105 GLU A C 1
ATOM 815 O O . GLU A 1 105 ? -2.413 -1.980 -14.127 1.00 92.75 105 GLU A O 1
ATOM 820 N N . PRO A 1 106 ? -2.255 -1.305 -16.262 1.00 94.00 106 PRO A N 1
ATOM 821 C CA . PRO A 1 106 ? -0.789 -1.301 -16.268 1.00 94.00 106 PRO A CA 1
ATOM 822 C C . PRO A 1 106 ? -0.167 -0.490 -15.118 1.00 94.00 106 PRO A C 1
ATOM 824 O O . PRO A 1 106 ? 0.776 -0.953 -14.475 1.00 94.00 106 PRO A O 1
ATOM 827 N N . ALA A 1 107 ? -0.758 0.663 -14.787 1.00 94.81 107 ALA A N 1
ATOM 828 C CA . ALA A 1 107 ? -0.338 1.499 -13.662 1.00 94.81 107 ALA A CA 1
ATOM 829 C C . ALA A 1 107 ? -0.463 0.778 -12.307 1.00 94.81 107 ALA A C 1
ATOM 831 O O . ALA A 1 107 ? 0.428 0.852 -11.463 1.00 94.81 107 ALA A O 1
ATOM 832 N N . GLU A 1 108 ? -1.546 0.028 -12.103 1.00 94.88 108 GLU A N 1
ATOM 833 C CA . GLU A 1 108 ? -1.796 -0.717 -10.864 1.00 94.88 108 GLU A CA 1
ATOM 834 C C . GLU A 1 108 ? -0.822 -1.881 -10.713 1.00 94.88 108 GLU A C 1
ATOM 836 O O . GLU A 1 108 ? -0.286 -2.105 -9.629 1.00 94.88 108 GLU A O 1
ATOM 841 N N . ARG A 1 109 ? -0.529 -2.584 -11.812 1.00 94.94 109 ARG A N 1
ATOM 842 C CA . ARG A 1 109 ? 0.493 -3.640 -11.827 1.00 94.94 109 ARG A CA 1
ATOM 843 C C . ARG A 1 109 ? 1.877 -3.081 -11.537 1.00 94.94 109 ARG A C 1
ATOM 845 O O . ARG A 1 109 ? 2.624 -3.707 -10.795 1.00 94.94 109 ARG A O 1
ATOM 852 N N . ALA A 1 110 ? 2.217 -1.910 -12.080 1.00 95.75 110 ALA A N 1
ATOM 853 C CA . ALA A 1 110 ? 3.486 -1.251 -11.787 1.00 95.75 110 ALA A CA 1
ATOM 854 C C . ALA A 1 110 ? 3.612 -0.918 -10.290 1.00 95.75 110 ALA A C 1
ATOM 856 O O . ALA A 1 110 ? 4.647 -1.205 -9.688 1.00 95.75 110 ALA A O 1
ATOM 857 N N . ALA A 1 111 ? 2.545 -0.396 -9.677 1.00 96.06 111 ALA A N 1
ATOM 858 C CA . ALA A 1 111 ? 2.498 -0.122 -8.242 1.00 96.06 111 ALA A CA 1
ATOM 859 C C . ALA A 1 111 ? 2.608 -1.401 -7.392 1.00 96.06 111 ALA A C 1
ATOM 861 O O . ALA A 1 111 ? 3.370 -1.432 -6.433 1.00 96.06 111 ALA A O 1
ATOM 862 N N . LEU A 1 112 ? 1.912 -2.482 -7.752 1.00 94.94 112 LEU A N 1
ATOM 863 C CA . LEU A 1 112 ? 1.992 -3.761 -7.032 1.00 94.94 112 LEU A CA 1
ATOM 864 C C . LEU A 1 112 ? 3.362 -4.440 -7.183 1.00 94.94 112 LEU A C 1
ATOM 866 O O . LEU A 1 112 ? 3.901 -4.962 -6.208 1.00 94.94 112 LEU A O 1
ATOM 870 N N . ALA A 1 113 ? 3.964 -4.367 -8.370 1.00 94.38 113 ALA A N 1
ATOM 871 C CA . ALA A 1 113 ? 5.315 -4.865 -8.613 1.00 94.38 113 ALA A CA 1
ATOM 872 C C . ALA A 1 113 ? 6.369 -4.101 -7.800 1.00 94.38 113 ALA A C 1
ATOM 874 O O . ALA A 1 113 ? 7.325 -4.706 -7.325 1.00 94.38 113 ALA A O 1
ATOM 875 N N . MET A 1 114 ? 6.184 -2.792 -7.590 1.00 95.19 114 MET A N 1
ATOM 876 C CA . MET A 1 114 ? 7.033 -2.003 -6.691 1.00 95.19 114 MET A CA 1
ATOM 877 C C . MET A 1 114 ? 7.024 -2.565 -5.268 1.00 95.19 114 MET A C 1
ATOM 879 O O . MET A 1 114 ? 8.081 -2.713 -4.660 1.00 95.19 114 MET A O 1
ATOM 883 N N . VAL A 1 115 ? 5.835 -2.884 -4.746 1.00 94.94 115 VAL A N 1
ATOM 884 C CA . VAL A 1 115 ? 5.674 -3.456 -3.402 1.00 94.94 115 VAL A CA 1
ATOM 885 C C . VAL A 1 115 ? 6.428 -4.777 -3.292 1.00 94.94 115 VAL A C 1
ATOM 887 O O . VAL A 1 115 ? 7.129 -5.002 -2.308 1.00 94.94 115 VAL A O 1
ATOM 890 N N . ASP A 1 116 ? 6.316 -5.636 -4.305 1.00 93.12 116 ASP A N 1
ATOM 891 C CA . ASP A 1 116 ? 7.023 -6.915 -4.329 1.00 93.12 116 ASP A CA 1
ATOM 892 C C . ASP A 1 116 ? 8.544 -6.744 -4.456 1.00 93.12 116 ASP A C 1
ATOM 894 O O . ASP A 1 116 ? 9.287 -7.493 -3.824 1.00 93.12 116 ASP A O 1
ATOM 898 N N . ASP A 1 117 ? 9.027 -5.767 -5.225 1.00 93.69 117 ASP A N 1
ATOM 899 C CA . ASP A 1 117 ? 10.456 -5.447 -5.321 1.00 93.69 117 ASP A CA 1
ATOM 900 C C . ASP A 1 117 ? 11.016 -5.022 -3.955 1.00 93.69 117 ASP A C 1
ATOM 902 O O . ASP A 1 117 ? 11.998 -5.606 -3.487 1.00 93.69 117 ASP A O 1
ATOM 906 N N . ILE A 1 118 ? 10.348 -4.073 -3.285 1.00 92.81 118 ILE A N 1
ATOM 907 C CA . ILE A 1 118 ? 10.720 -3.611 -1.941 1.00 92.81 118 ILE A CA 1
ATOM 908 C C . ILE A 1 118 ? 10.701 -4.789 -0.967 1.00 92.81 118 ILE A C 1
ATOM 910 O O . ILE A 1 118 ? 11.700 -5.048 -0.310 1.00 92.81 118 ILE A O 1
ATOM 914 N N . ALA A 1 119 ? 9.620 -5.570 -0.941 1.00 91.44 119 ALA A N 1
ATOM 915 C CA . ALA A 1 119 ? 9.467 -6.687 -0.012 1.00 91.44 119 ALA A CA 1
ATOM 916 C C . ALA A 1 119 ? 10.431 -7.866 -0.249 1.00 91.44 119 ALA A C 1
ATOM 918 O O . ALA A 1 119 ? 10.471 -8.779 0.573 1.00 91.44 119 ALA A O 1
ATOM 919 N N . ASN A 1 120 ? 11.112 -7.940 -1.395 1.00 91.00 120 ASN A N 1
ATOM 920 C CA . ASN A 1 120 ? 12.055 -9.020 -1.704 1.00 91.00 120 ASN A CA 1
ATOM 921 C C . ASN A 1 120 ? 13.521 -8.574 -1.655 1.00 91.00 120 ASN A C 1
ATOM 923 O O . ASN A 1 120 ? 14.405 -9.425 -1.577 1.00 91.00 120 ASN A O 1
ATOM 927 N N . ARG A 1 121 ? 13.796 -7.279 -1.836 1.00 89.25 121 ARG A N 1
ATOM 928 C CA . ARG A 1 121 ? 15.151 -6.772 -2.108 1.00 89.25 121 ARG A CA 1
ATOM 929 C C . ARG A 1 121 ? 15.511 -5.524 -1.309 1.00 89.25 121 ARG A C 1
ATOM 931 O O . ARG A 1 121 ? 16.604 -5.005 -1.526 1.00 89.25 121 ARG A O 1
ATOM 938 N N . ASP A 1 122 ? 14.580 -4.999 -0.517 1.00 88.38 122 ASP A N 1
ATOM 939 C CA . ASP A 1 122 ? 14.676 -3.719 0.196 1.00 88.38 122 ASP A CA 1
ATOM 940 C C . ASP A 1 122 ? 15.008 -2.531 -0.723 1.00 88.38 122 ASP A C 1
ATOM 942 O O . ASP A 1 122 ? 15.555 -1.509 -0.312 1.00 88.38 122 ASP A O 1
ATOM 946 N N . ARG A 1 123 ? 14.694 -2.667 -2.016 1.00 90.12 123 ARG A N 1
ATOM 947 C CA . ARG A 1 123 ? 14.933 -1.649 -3.042 1.00 90.12 123 ARG A CA 1
ATOM 948 C C . ARG A 1 123 ? 13.985 -1.820 -4.214 1.00 90.12 123 ARG A C 1
ATOM 950 O O . ARG A 1 123 ? 13.619 -2.936 -4.576 1.00 90.12 123 ARG A O 1
ATOM 957 N N . ILE A 1 124 ? 13.693 -0.709 -4.878 1.00 92.06 124 ILE A N 1
ATOM 958 C CA . ILE A 1 124 ? 12.993 -0.697 -6.162 1.00 92.06 124 ILE A CA 1
ATOM 959 C C . ILE A 1 124 ? 14.033 -0.913 -7.264 1.00 92.06 124 ILE A C 1
ATOM 961 O O . ILE A 1 124 ? 15.045 -0.211 -7.311 1.00 92.06 124 ILE A O 1
ATOM 965 N N . SER A 1 125 ? 13.824 -1.889 -8.151 1.00 91.94 125 SER A N 1
ATOM 966 C CA . SER A 1 125 ? 14.716 -2.061 -9.302 1.00 91.94 125 SER A CA 1
ATOM 967 C C . SER A 1 125 ? 14.596 -0.885 -10.276 1.00 91.94 125 SER A C 1
ATOM 969 O O . SER A 1 125 ? 13.519 -0.315 -10.440 1.00 91.94 125 SER A O 1
ATOM 971 N N . THR A 1 126 ? 15.671 -0.552 -10.997 1.00 93.19 126 THR A N 1
ATOM 972 C CA . THR A 1 126 ? 15.635 0.501 -12.030 1.00 93.19 126 THR A CA 1
ATOM 973 C C . THR A 1 126 ? 14.527 0.245 -13.053 1.00 93.19 126 THR A C 1
ATOM 975 O O . THR A 1 126 ? 13.801 1.159 -13.420 1.00 93.19 126 THR A O 1
ATOM 978 N N . ALA A 1 127 ? 14.331 -1.016 -13.453 1.00 91.25 127 ALA A N 1
ATOM 979 C CA . ALA A 1 127 ? 13.263 -1.396 -14.370 1.00 91.25 127 ALA A CA 1
ATOM 980 C C . ALA A 1 127 ? 11.858 -1.154 -13.784 1.00 91.25 127 ALA A C 1
ATOM 982 O O . ALA A 1 127 ? 10.978 -0.680 -14.500 1.00 91.25 127 ALA A O 1
ATOM 983 N N . ALA A 1 128 ? 11.631 -1.462 -12.501 1.00 92.44 128 ALA A N 1
ATOM 984 C CA . ALA A 1 128 ? 10.360 -1.167 -11.839 1.00 92.44 128 ALA A CA 1
ATOM 985 C C . ALA A 1 128 ? 10.138 0.341 -11.680 1.00 92.44 128 ALA A C 1
ATOM 987 O O . ALA A 1 128 ? 9.037 0.816 -11.948 1.00 92.44 128 ALA A O 1
ATOM 988 N N . PHE A 1 129 ? 11.185 1.096 -11.339 1.00 94.38 129 PHE A N 1
ATOM 989 C CA . PHE A 1 129 ? 11.123 2.552 -11.249 1.00 94.38 129 PHE A CA 1
ATOM 990 C C . PHE A 1 129 ? 10.770 3.189 -12.598 1.00 94.38 129 PHE A C 1
ATOM 992 O O . PHE A 1 129 ? 9.817 3.955 -12.670 1.00 94.38 129 PHE A O 1
ATOM 999 N N . CYS A 1 130 ? 11.433 2.801 -13.693 1.00 95.25 130 CYS A N 1
ATOM 1000 C CA . CYS A 1 130 ? 11.097 3.301 -15.031 1.00 95.25 130 CYS A CA 1
ATOM 1001 C C . CYS A 1 130 ? 9.634 3.015 -15.419 1.00 95.25 130 CYS A C 1
ATOM 1003 O O . CYS A 1 130 ? 8.973 3.867 -16.016 1.00 95.25 130 CYS A O 1
ATOM 1005 N N . ARG A 1 131 ? 9.101 1.837 -15.056 1.00 94.94 131 ARG A N 1
ATOM 1006 C CA . ARG A 1 131 ? 7.683 1.507 -15.281 1.00 94.94 131 ARG A CA 1
ATOM 1007 C C . ARG A 1 131 ? 6.749 2.376 -14.439 1.00 94.94 131 ARG A C 1
ATOM 1009 O O . ARG A 1 131 ? 5.751 2.854 -14.963 1.00 94.94 131 ARG A O 1
ATOM 1016 N N . LEU A 1 132 ? 7.069 2.614 -13.167 1.00 95.88 132 LEU A N 1
ATOM 1017 C CA . LEU A 1 132 ? 6.297 3.518 -12.306 1.00 95.88 132 LEU A CA 1
ATOM 1018 C C . LEU A 1 132 ? 6.277 4.943 -12.855 1.00 95.88 132 LEU A C 1
ATOM 1020 O O . LEU A 1 132 ? 5.203 5.524 -12.970 1.00 95.88 132 LEU A O 1
ATOM 1024 N N . SER A 1 133 ? 7.435 5.478 -13.251 1.00 96.50 133 SER A N 1
ATOM 1025 C CA . SER A 1 133 ? 7.566 6.831 -13.810 1.00 96.50 133 SER A CA 1
ATOM 1026 C C . SER A 1 133 ? 6.813 7.023 -15.126 1.00 96.50 133 SER A C 1
ATOM 1028 O O . SER A 1 133 ? 6.538 8.154 -15.509 1.00 96.50 133 SER A O 1
ATOM 1030 N N . SER A 1 134 ? 6.440 5.938 -15.812 1.00 97.00 134 SER A N 1
ATOM 1031 C CA . SER A 1 134 ? 5.576 6.000 -16.999 1.00 97.00 134 SER A CA 1
ATOM 1032 C C . SER A 1 134 ? 4.093 6.214 -16.659 1.00 97.00 134 SER A C 1
ATOM 1034 O O . SER A 1 134 ? 3.301 6.527 -17.545 1.00 97.00 134 SER A O 1
ATOM 1036 N N . HIS A 1 135 ? 3.699 6.032 -15.395 1.00 97.12 135 HIS A N 1
ATOM 1037 C CA . HIS A 1 135 ? 2.304 6.080 -14.944 1.00 97.12 135 HIS A CA 1
ATOM 1038 C C . HIS A 1 135 ? 2.042 7.093 -13.826 1.00 97.12 135 HIS A C 1
ATOM 1040 O O . HIS A 1 135 ? 0.910 7.550 -13.682 1.00 97.12 135 HIS A O 1
ATOM 1046 N N . PHE A 1 136 ? 3.060 7.429 -13.037 1.00 97.19 136 PHE A N 1
ATOM 1047 C CA . PHE A 1 136 ? 2.941 8.252 -11.840 1.00 97.19 136 PHE A CA 1
ATOM 1048 C C . PHE A 1 136 ? 3.976 9.374 -11.845 1.00 97.19 136 PHE A C 1
ATOM 1050 O O . PHE A 1 136 ? 5.107 9.192 -12.299 1.00 97.19 136 PHE A O 1
ATOM 1057 N N . SER A 1 137 ? 3.597 10.531 -11.302 1.00 96.81 137 SER A N 1
ATOM 1058 C CA . SER A 1 137 ? 4.539 11.624 -11.046 1.00 96.81 137 SER A CA 1
ATOM 1059 C C . SER A 1 137 ? 5.522 11.262 -9.928 1.00 96.81 137 SER A C 1
ATOM 1061 O O . SER A 1 137 ? 5.262 10.369 -9.124 1.00 96.81 137 SER A O 1
ATOM 1063 N N . GLU A 1 138 ? 6.636 11.987 -9.818 1.00 95.06 138 GLU A N 1
ATO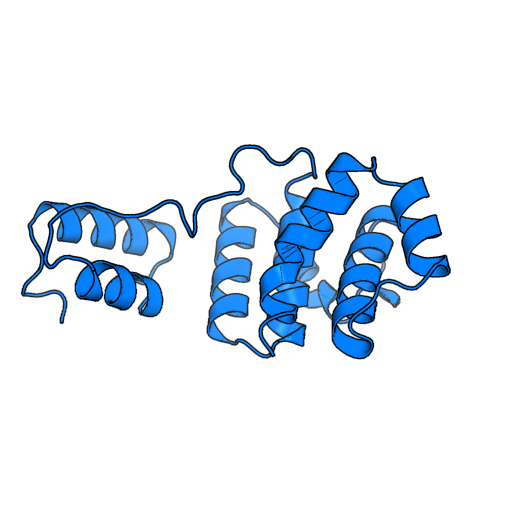M 1064 C CA . GLU A 1 138 ? 7.605 11.779 -8.729 1.00 95.06 138 GLU A CA 1
ATOM 1065 C C . GLU A 1 138 ? 6.962 11.895 -7.339 1.00 95.06 138 GLU A C 1
ATOM 1067 O O . GLU A 1 138 ? 7.242 11.081 -6.459 1.00 95.06 138 GLU A O 1
ATOM 1072 N N . LEU A 1 139 ? 6.038 12.850 -7.163 1.00 94.12 139 LEU A N 1
ATOM 1073 C CA . LEU A 1 139 ? 5.265 12.998 -5.928 1.00 94.12 139 LEU A CA 1
ATOM 1074 C C . LEU A 1 139 ? 4.432 11.745 -5.646 1.00 94.12 139 LEU A C 1
ATOM 1076 O O . LEU A 1 139 ? 4.493 11.203 -4.547 1.00 94.12 139 LEU A O 1
ATOM 1080 N N . GLN A 1 140 ? 3.693 11.254 -6.642 1.00 95.50 140 GLN A N 1
ATOM 1081 C CA . GLN A 1 140 ? 2.886 10.044 -6.495 1.00 95.50 140 GLN A CA 1
ATOM 1082 C C . GLN A 1 140 ? 3.752 8.824 -6.178 1.00 95.50 140 GLN A C 1
ATOM 1084 O O . GLN A 1 140 ? 3.365 8.004 -5.354 1.00 95.50 140 GLN A O 1
ATOM 1089 N N . ILE A 1 141 ? 4.940 8.706 -6.773 1.00 95.12 141 ILE A N 1
ATOM 1090 C CA . ILE A 1 141 ? 5.875 7.620 -6.459 1.00 95.12 141 ILE A CA 1
ATOM 1091 C C . ILE A 1 141 ? 6.344 7.719 -5.003 1.00 95.12 141 ILE A C 1
ATOM 1093 O O . ILE A 1 141 ? 6.340 6.710 -4.301 1.00 95.12 141 ILE A O 1
ATOM 1097 N N . ALA A 1 142 ? 6.685 8.914 -4.513 1.00 92.31 142 ALA A N 1
ATOM 1098 C CA . ALA A 1 142 ? 7.051 9.110 -3.111 1.00 92.31 142 ALA A CA 1
ATOM 1099 C C . ALA A 1 142 ? 5.902 8.739 -2.155 1.00 92.31 142 ALA A C 1
ATOM 1101 O O . ALA A 1 142 ? 6.126 8.065 -1.148 1.00 92.31 142 ALA A O 1
ATOM 1102 N N . GLU A 1 143 ? 4.664 9.109 -2.494 1.00 93.06 143 GLU A N 1
ATOM 1103 C CA . GLU A 1 143 ? 3.466 8.715 -1.746 1.00 93.06 143 GLU A CA 1
ATOM 1104 C C . GLU A 1 143 ? 3.260 7.192 -1.757 1.00 93.06 143 GLU A C 1
ATOM 1106 O O . GLU A 1 143 ? 2.973 6.602 -0.718 1.00 93.06 143 GLU A O 1
ATOM 1111 N N . LEU A 1 144 ? 3.451 6.528 -2.901 1.00 94.06 144 LEU A N 1
ATOM 1112 C CA . LEU A 1 144 ? 3.371 5.069 -3.004 1.00 94.06 144 LEU A CA 1
ATOM 1113 C C . LEU A 1 144 ? 4.427 4.386 -2.128 1.00 94.06 144 LEU A C 1
ATOM 1115 O O . LEU A 1 144 ? 4.105 3.441 -1.411 1.00 94.06 144 LEU A O 1
ATOM 1119 N N . VAL A 1 145 ? 5.670 4.873 -2.139 1.00 91.88 145 VAL A N 1
ATOM 1120 C CA . VAL A 1 145 ? 6.745 4.352 -1.280 1.00 91.88 145 VAL A CA 1
ATOM 1121 C C . VAL A 1 145 ? 6.413 4.563 0.196 1.00 91.88 145 VAL A C 1
ATOM 1123 O O . VAL A 1 145 ? 6.591 3.647 0.999 1.00 91.88 145 VAL A O 1
ATOM 1126 N N . TRP A 1 146 ? 5.854 5.715 0.563 1.00 88.88 146 TRP A N 1
ATOM 1127 C CA . TRP A 1 146 ? 5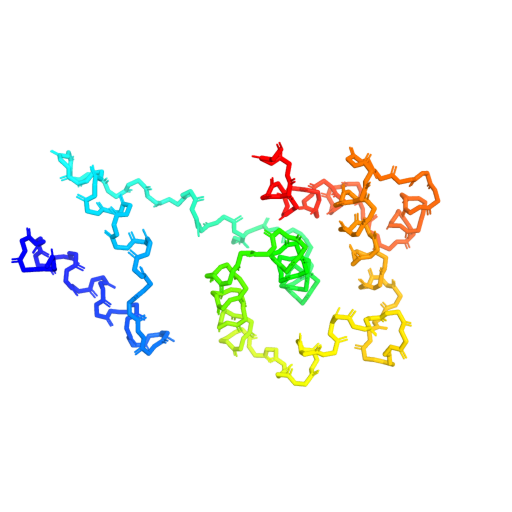.387 5.971 1.926 1.00 88.88 146 TRP A CA 1
ATOM 1128 C C . TRP A 1 146 ? 4.339 4.946 2.394 1.00 88.88 146 TRP A C 1
ATOM 1130 O O . TRP A 1 146 ? 4.404 4.457 3.521 1.00 88.88 146 TRP A O 1
ATOM 1140 N N . LEU A 1 147 ? 3.412 4.542 1.522 1.00 89.38 147 LEU A N 1
ATOM 1141 C CA . LEU A 1 147 ? 2.427 3.501 1.848 1.00 89.38 147 LEU A CA 1
ATOM 1142 C C . LEU A 1 147 ? 3.063 2.121 2.077 1.00 89.38 147 LEU A C 1
ATOM 1144 O O . LEU A 1 147 ? 2.487 1.285 2.771 1.00 89.38 147 LEU A O 1
ATOM 1148 N N . THR A 1 148 ? 4.264 1.882 1.543 1.00 88.56 148 THR A N 1
ATOM 1149 C CA . THR A 1 148 ? 5.017 0.639 1.771 1.00 88.56 148 THR A CA 1
ATOM 1150 C C . THR A 1 148 ? 5.856 0.633 3.045 1.00 88.56 148 THR A C 1
ATOM 1152 O O . THR A 1 148 ? 6.410 -0.409 3.374 1.00 88.56 148 THR A O 1
ATOM 1155 N N . MET A 1 149 ? 5.913 1.730 3.812 1.00 79.06 149 MET A N 1
ATOM 1156 C CA . MET A 1 149 ? 6.701 1.812 5.054 1.00 79.06 149 MET A CA 1
ATOM 1157 C C . MET A 1 149 ? 6.510 0.642 6.037 1.00 79.06 149 MET A C 1
ATOM 1159 O O . MET A 1 149 ? 7.505 0.235 6.635 1.00 79.06 149 MET A O 1
ATOM 1163 N N . PRO A 1 150 ? 5.313 0.033 6.202 1.00 70.81 150 PRO A N 1
ATOM 1164 C CA . PRO A 1 150 ? 5.167 -1.154 7.046 1.00 70.81 150 PRO A CA 1
ATOM 1165 C C . PRO A 1 150 ? 6.063 -2.341 6.653 1.00 70.81 150 PRO A C 1
ATOM 1167 O O . PRO A 1 150 ? 6.286 -3.212 7.488 1.00 70.81 150 PRO A O 1
ATOM 1170 N N . LEU A 1 151 ? 6.560 -2.392 5.412 1.00 63.53 151 LEU A N 1
ATOM 1171 C CA . LEU A 1 151 ? 7.504 -3.406 4.936 1.00 63.53 151 LEU A CA 1
ATOM 1172 C C . LEU A 1 151 ? 8.955 -3.150 5.358 1.00 63.53 151 LEU A C 1
ATOM 1174 O O . LEU A 1 151 ? 9.737 -4.085 5.346 1.00 63.53 151 LEU A O 1
ATOM 1178 N N . LEU A 1 152 ? 9.321 -1.917 5.720 1.00 60.44 152 LEU A N 1
ATOM 1179 C CA . LEU A 1 152 ? 10.706 -1.532 6.035 1.00 60.44 152 LEU A CA 1
ATOM 1180 C C . LEU A 1 152 ? 11.034 -1.605 7.535 1.00 60.44 152 LEU A C 1
ATOM 1182 O O . LEU A 1 152 ? 12.114 -1.205 7.958 1.00 60.44 152 LEU A O 1
ATOM 1186 N N . ALA A 1 153 ? 10.082 -2.056 8.354 1.00 56.19 153 ALA A N 1
ATOM 1187 C CA . ALA A 1 153 ? 10.232 -2.170 9.804 1.00 56.19 153 ALA A CA 1
ATOM 1188 C C . ALA A 1 153 ? 10.739 -3.555 10.262 1.00 56.19 153 ALA A C 1
ATOM 1190 O O . ALA A 1 153 ? 10.635 -3.874 11.449 1.00 56.19 153 ALA A O 1
ATOM 1191 N N . THR A 1 154 ? 11.241 -4.375 9.335 1.00 49.19 154 THR A N 1
ATOM 1192 C CA . THR A 1 154 ? 11.788 -5.725 9.566 1.00 49.19 154 THR A CA 1
ATOM 1193 C C . THR A 1 154 ? 13.277 -5.752 9.292 1.00 49.19 154 THR A C 1
ATOM 1195 O O . THR A 1 154 ? 14.000 -6.367 10.104 1.00 49.19 154 THR A O 1
#

Radius of gyration: 17.33 Å; chains: 1; bounding box: 37×27×49 Å

pLDDT: mean 80.19, std 15.75, range [41.44, 97.19]

Secondary structure (DSSP, 8-state):
-GGGS-HHHHHHHHHHHHHHSS--HHHHHHHHHHGGG------SS---TT-SS-HHHHHHHHHHHHHHTT-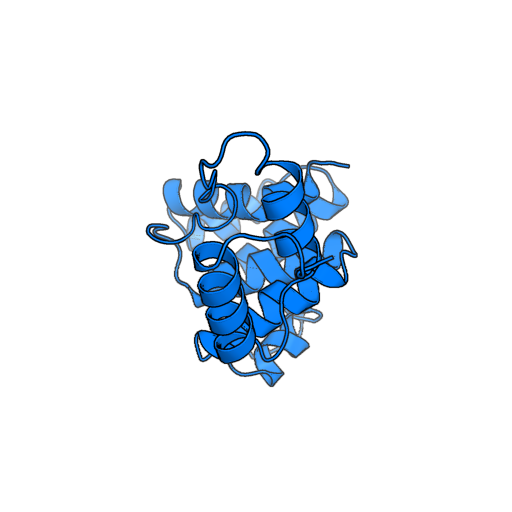HHHHHHHHHHHHHTT--HHHHHHGGGTTT-TTS-HHHHHHHHHHHHHHHHSS--HHHHHHHHTTS-HHHHHHHHHHTGGGS--

Foldseek 3Di:
DCPPDDPVVVVVQVVCCVLQVHRLVVVVCVQVVPPPPPDPPDDPPPPPPDAPDDPVLLLLLLLLLCVLVVPPSSNSVSLSVCVSVPHDPVLSVCSVVVVPDPSDDLLSVLLSVQLVCCSPPVDGDPVSVVSNVVPDDPSNVVVSVVSNVVSVPD

Sequence (154 aa):
MIKQTTWLLRLGFWGLEKKFGKVLMPYTRSVCATSGLGLPRAPLLWGAQSLSVPSGVRVLVELRASRRNRCAFCEGAHHAVALLDGHANPRLVASDNYDSSRHFEPAERAALAMVDDIANRDRISTAAFCRLSSHFSELQIAELVWLTMPLLAT